Protein AF-A0A858WS01-F1 (afdb_monomer_lite)

Secondary structure (DSSP, 8-state):
--EEEEEEEE-S--EE-TTS-EE--EEEEEEETTT--EEEEEE-PPTT----HHHHHHHHHHHHH-TTT---SEEEE---STT-

pLDDT: mean 93.55, std 10.95, range [38.62, 98.5]

Structure (mmCIF, N/CA/C/O backbone):
data_AF-A0A858WS01-F1
#
_entry.id   AF-A0A858WS01-F1
#
loop_
_atom_site.group_PDB
_atom_site.id
_atom_site.type_symbol
_atom_site.label_atom_id
_atom_site.label_alt_id
_atom_site.label_comp_id
_atom_site.label_asym_id
_atom_site.label_entity_id
_atom_site.label_seq_id
_atom_site.pdbx_PDB_ins_code
_atom_site.Cartn_x
_atom_site.Cartn_y
_atom_site.Cartn_z
_atom_site.occupancy
_atom_site.B_iso_or_equiv
_atom_site.auth_seq_id
_atom_site.auth_comp_id
_atom_site.auth_asym_id
_atom_site.auth_atom_id
_atom_site.pdbx_PDB_model_num
ATOM 1 N N . MET A 1 1 ? 8.356 -2.390 -15.130 1.00 93.00 1 MET A N 1
ATOM 2 C CA . MET A 1 1 ? 8.533 -1.407 -14.043 1.00 93.00 1 MET A CA 1
ATOM 3 C C . MET A 1 1 ? 9.955 -1.532 -13.497 1.00 93.00 1 MET A C 1
ATOM 5 O O . MET A 1 1 ? 10.318 -2.623 -13.072 1.00 93.00 1 MET A O 1
ATOM 9 N N . GLN A 1 2 ? 10.797 -0.496 -13.622 1.00 95.06 2 GLN A N 1
ATOM 10 C CA . GLN A 1 2 ? 12.220 -0.585 -13.232 1.00 95.06 2 GLN A CA 1
ATOM 11 C C . GLN A 1 2 ? 12.415 -0.372 -11.729 1.00 95.06 2 GLN A C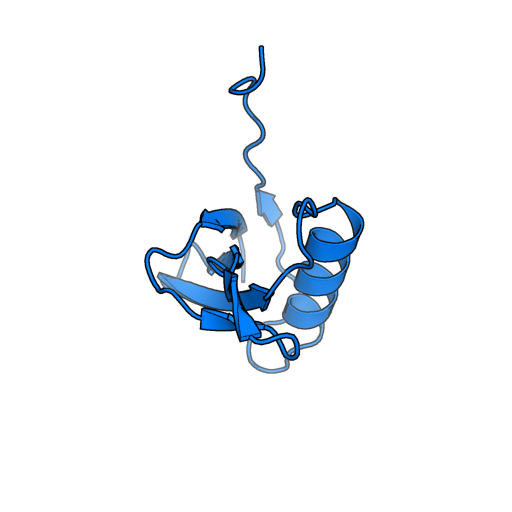 1
ATOM 13 O O . GLN A 1 2 ? 13.002 -1.228 -11.080 1.00 95.06 2 GLN A O 1
ATOM 18 N N . LEU A 1 3 ? 11.883 0.719 -11.182 1.00 97.94 3 LEU A N 1
ATOM 19 C CA . LEU A 1 3 ? 11.973 1.063 -9.767 1.00 97.94 3 LEU A CA 1
ATOM 20 C C . LEU A 1 3 ? 10.579 1.391 -9.238 1.00 97.94 3 LEU A C 1
ATOM 22 O O . LEU A 1 3 ? 9.866 2.194 -9.841 1.00 97.94 3 LEU A O 1
ATOM 26 N N . VAL A 1 4 ? 10.222 0.781 -8.113 1.00 98.19 4 VAL A N 1
ATOM 27 C CA . VAL A 1 4 ? 9.062 1.180 -7.314 1.00 98.19 4 VAL A CA 1
ATOM 28 C C . VAL A 1 4 ? 9.538 1.755 -5.999 1.00 98.19 4 VAL A C 1
ATOM 30 O O . VAL A 1 4 ? 10.397 1.164 -5.345 1.00 98.19 4 VAL A O 1
ATOM 33 N N . VAL A 1 5 ? 8.945 2.880 -5.621 1.00 98.06 5 VAL A N 1
ATOM 34 C CA . VAL A 1 5 ? 9.086 3.482 -4.296 1.00 98.06 5 VAL A CA 1
ATOM 35 C C . VAL A 1 5 ? 7.845 3.138 -3.482 1.00 98.06 5 VAL A C 1
ATOM 37 O O . VAL A 1 5 ? 6.729 3.268 -3.991 1.00 98.06 5 VAL A O 1
ATOM 40 N N . GLY A 1 6 ? 8.035 2.658 -2.256 1.00 97.44 6 GLY A N 1
ATOM 41 C CA . GLY A 1 6 ? 6.946 2.389 -1.320 1.00 97.44 6 GLY A CA 1
ATOM 42 C C . GLY A 1 6 ? 6.917 3.381 -0.163 1.00 97.44 6 GLY A C 1
ATOM 43 O O . GLY A 1 6 ? 7.975 3.815 0.284 1.00 97.44 6 GLY A O 1
ATOM 44 N N . ASP A 1 7 ? 5.715 3.700 0.317 1.00 96.88 7 ASP A N 1
ATOM 45 C CA . ASP A 1 7 ? 5.487 4.564 1.483 1.00 96.88 7 ASP A CA 1
ATOM 46 C C . ASP A 1 7 ? 4.190 4.178 2.227 1.00 96.88 7 ASP A C 1
ATOM 48 O O . ASP A 1 7 ? 3.302 3.525 1.663 1.00 96.88 7 ASP A O 1
ATOM 52 N N . VAL A 1 8 ? 4.070 4.582 3.494 1.00 95.81 8 VAL A N 1
ATOM 53 C CA . VAL A 1 8 ? 2.862 4.434 4.314 1.00 95.81 8 VAL A CA 1
ATOM 54 C C . VAL A 1 8 ? 2.341 5.809 4.715 1.00 95.81 8 VAL A C 1
ATOM 56 O O . VAL A 1 8 ? 2.915 6.496 5.551 1.00 95.81 8 VAL A O 1
ATOM 59 N N . HIS A 1 9 ? 1.171 6.170 4.198 1.00 94.38 9 HIS A N 1
ATOM 60 C CA . HIS A 1 9 ? 0.595 7.495 4.383 1.00 94.38 9 HIS A CA 1
ATOM 61 C C . HIS A 1 9 ? -0.634 7.485 5.304 1.00 94.38 9 HIS A C 1
ATOM 63 O O . HIS A 1 9 ? -1.455 6.562 5.281 1.00 94.38 9 HIS A O 1
ATOM 69 N N . HIS A 1 10 ? -0.777 8.520 6.134 1.00 94.06 10 HIS A N 1
ATOM 70 C CA . HIS A 1 10 ? -1.995 8.785 6.903 1.00 94.06 10 HIS A CA 1
ATOM 71 C C . HIS A 1 10 ? -2.963 9.593 6.044 1.00 94.06 10 HIS A C 1
ATOM 73 O O . HIS A 1 10 ? -2.607 10.669 5.588 1.00 94.06 10 HIS A O 1
ATOM 79 N N . LEU A 1 11 ? -4.176 9.086 5.817 1.00 95.12 11 LEU A N 1
ATOM 80 C CA . LEU A 1 11 ? -5.168 9.827 5.046 1.00 95.12 11 LEU A CA 1
ATOM 81 C C . LEU A 1 11 ? -5.946 10.784 5.944 1.00 95.12 11 LEU A C 1
ATOM 83 O O . LEU A 1 11 ? -6.539 10.365 6.937 1.00 95.12 11 LEU A O 1
ATOM 87 N N . ASP A 1 12 ? -6.038 12.042 5.524 1.00 94.69 12 ASP A N 1
ATOM 88 C CA . ASP A 1 12 ? -6.825 13.090 6.186 1.00 94.69 12 ASP A CA 1
ATOM 89 C C . ASP A 1 12 ? -8.318 13.014 5.819 1.00 94.69 12 ASP A C 1
ATOM 91 O O . ASP A 1 12 ? -8.968 14.004 5.484 1.00 94.69 12 ASP A O 1
ATOM 95 N N . MET A 1 13 ? -8.877 11.805 5.859 1.00 92.94 13 MET A N 1
ATOM 96 C CA . MET A 1 13 ? -10.293 11.542 5.624 1.00 92.94 13 MET A CA 1
ATOM 97 C C . MET A 1 13 ? -10.827 10.666 6.750 1.00 92.94 13 MET A C 1
ATOM 99 O O . MET A 1 13 ? -10.366 9.542 6.938 1.00 92.94 13 MET A O 1
ATOM 103 N N . VAL A 1 14 ? -11.803 11.180 7.497 1.00 95.31 14 VAL A N 1
ATOM 104 C CA . VAL A 1 14 ? -12.431 10.417 8.577 1.00 95.31 14 VAL A CA 1
ATOM 105 C C . VAL A 1 14 ? -13.374 9.361 8.004 1.00 95.31 14 VAL A C 1
ATOM 107 O O . VAL A 1 14 ? -14.152 9.624 7.088 1.00 95.31 14 VAL A O 1
ATOM 110 N N . MET A 1 15 ? -13.301 8.159 8.562 1.00 96.25 15 MET A N 1
ATOM 111 C CA . MET A 1 15 ? -14.166 7.025 8.258 1.00 96.25 15 MET A CA 1
ATOM 112 C C . MET A 1 15 ? -14.711 6.449 9.563 1.00 96.25 15 MET A C 1
ATOM 114 O O . MET A 1 15 ? -14.058 6.521 10.606 1.00 96.25 15 MET A O 1
ATOM 118 N N . LEU A 1 16 ? -15.896 5.845 9.504 1.00 96.44 16 LEU A N 1
ATOM 119 C CA . LEU A 1 16 ? -16.460 5.111 10.633 1.00 96.44 16 LEU A CA 1
ATOM 120 C C . LEU A 1 16 ? -16.076 3.637 10.532 1.00 96.44 16 LEU A C 1
ATOM 122 O O . LEU A 1 16 ? -16.214 3.021 9.474 1.00 96.44 16 LEU A O 1
ATOM 126 N N . ARG A 1 17 ? -15.609 3.070 11.643 1.00 95.62 17 ARG A N 1
ATOM 127 C CA . ARG A 1 17 ? -15.530 1.617 11.815 1.00 95.62 17 ARG A CA 1
ATOM 128 C C . ARG A 1 17 ? -16.935 1.030 11.957 1.00 95.62 17 ARG A C 1
ATOM 130 O O . ARG A 1 17 ? -17.906 1.752 12.180 1.00 95.62 17 ARG A O 1
ATOM 137 N N . GLU A 1 18 ? -17.030 -0.295 11.897 1.00 94.94 18 GLU A N 1
ATOM 138 C CA . GLU A 1 18 ? -18.296 -1.014 12.104 1.00 94.94 18 GLU A CA 1
ATOM 139 C C . GLU A 1 18 ? -18.929 -0.734 13.479 1.00 94.94 18 GLU A C 1
ATOM 141 O O . GLU A 1 18 ? -20.150 -0.711 13.598 1.00 94.94 18 GLU A O 1
ATOM 146 N N . ASP A 1 19 ? -18.115 -0.457 14.505 1.00 95.31 19 ASP A N 1
ATOM 147 C CA . ASP A 1 19 ? -18.574 -0.084 15.851 1.00 95.31 19 ASP A CA 1
ATOM 148 C C . ASP A 1 19 ? -19.001 1.394 15.981 1.00 95.31 19 ASP A C 1
ATOM 150 O O . ASP A 1 19 ? -19.358 1.846 17.070 1.00 95.31 19 ASP A O 1
ATOM 154 N N . GLY A 1 20 ? -18.956 2.158 14.884 1.00 96.50 20 GLY A N 1
ATOM 155 C CA . GLY A 1 20 ? -19.291 3.580 14.838 1.00 96.50 20 GLY A CA 1
ATOM 156 C C . GLY A 1 20 ? -18.186 4.517 15.331 1.00 96.50 20 GLY A C 1
ATOM 157 O O . GLY A 1 20 ? -18.388 5.729 15.331 1.00 96.50 20 GLY A O 1
ATOM 158 N N . SER A 1 21 ? -17.022 4.006 15.743 1.00 96.38 21 SER A N 1
ATOM 159 C CA . SER A 1 21 ? -15.890 4.854 16.122 1.00 96.38 21 SER A CA 1
ATOM 160 C C . SER A 1 21 ? -15.189 5.460 14.904 1.00 96.38 21 SER A C 1
ATOM 162 O O . SER A 1 21 ? -15.049 4.824 13.858 1.00 96.38 21 SER A O 1
ATOM 164 N N . GLU A 1 22 ? -14.695 6.688 15.057 1.00 96.62 22 GLU A N 1
ATOM 165 C CA . GLU A 1 22 ? -13.930 7.379 14.018 1.00 96.62 22 GLU A CA 1
ATOM 166 C C . GLU A 1 22 ? -12.523 6.795 13.850 1.00 96.62 22 GLU A C 1
ATOM 168 O O . GLU A 1 22 ? -11.850 6.379 14.806 1.00 96.62 22 GLU A O 1
ATOM 173 N N . ALA A 1 23 ? -12.061 6.781 12.605 1.00 96.12 23 ALA A N 1
ATOM 174 C CA . ALA A 1 23 ? -10.736 6.345 12.217 1.00 96.12 23 ALA A CA 1
ATOM 175 C C . ALA A 1 23 ? -10.246 7.110 10.988 1.00 96.12 23 ALA A C 1
ATOM 177 O O . ALA A 1 23 ? -11.027 7.490 10.120 1.00 96.12 23 ALA A O 1
ATOM 178 N N . TRP A 1 24 ? -8.928 7.236 10.886 1.00 96.00 24 TRP A N 1
ATOM 179 C CA . TRP A 1 24 ? -8.245 7.763 9.712 1.00 96.00 24 TRP A CA 1
ATOM 180 C C . TRP A 1 24 ? -7.557 6.594 9.014 1.00 96.00 24 TRP A C 1
ATOM 182 O O . TRP A 1 24 ? -6.641 6.002 9.605 1.00 96.00 24 TRP A O 1
ATOM 192 N N . PRO A 1 25 ? -8.008 6.206 7.808 1.00 96.69 25 PRO A N 1
ATOM 193 C CA . PRO A 1 25 ? -7.403 5.110 7.076 1.00 96.69 25 PRO A CA 1
ATOM 194 C C . PRO A 1 25 ? -5.918 5.359 6.809 1.00 96.69 25 PRO A C 1
ATOM 196 O O . PRO A 1 25 ? -5.439 6.494 6.728 1.00 96.69 25 PRO A O 1
ATOM 199 N N . LYS A 1 26 ? -5.184 4.266 6.641 1.00 97.00 26 LYS A N 1
ATOM 200 C CA . LYS A 1 26 ? -3.791 4.277 6.201 1.00 97.00 26 LYS A CA 1
ATOM 201 C C . LYS A 1 26 ? -3.737 3.834 4.747 1.00 97.00 26 LYS A C 1
ATOM 203 O O . LYS A 1 26 ? -4.488 2.943 4.354 1.00 97.00 26 LYS A O 1
ATOM 208 N N . ALA A 1 27 ? -2.856 4.433 3.961 1.00 97.81 27 ALA A N 1
ATOM 209 C CA . ALA A 1 27 ? -2.584 4.002 2.599 1.00 97.81 27 ALA A CA 1
ATOM 210 C C . ALA A 1 27 ? -1.179 3.408 2.534 1.00 97.81 27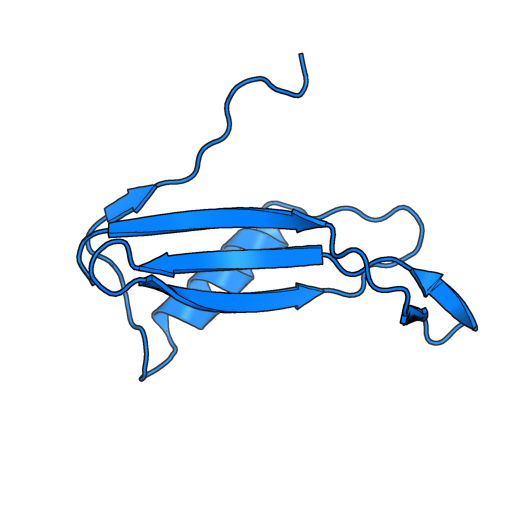 ALA A C 1
ATOM 212 O O . ALA A 1 27 ? -0.217 4.074 2.903 1.00 97.81 27 ALA A O 1
ATOM 213 N N . ILE A 1 28 ? -1.058 2.174 2.052 1.00 98.31 28 ILE A N 1
ATOM 214 C CA . ILE A 1 28 ? 0.231 1.636 1.608 1.00 98.31 28 ILE A CA 1
ATOM 215 C C . ILE A 1 28 ? 0.330 1.949 0.121 1.00 98.31 28 ILE A C 1
ATOM 217 O O . ILE A 1 28 ? -0.498 1.482 -0.669 1.00 98.31 28 ILE A O 1
ATOM 221 N N . ALA A 1 29 ? 1.302 2.778 -0.239 1.00 98.12 29 ALA A N 1
ATOM 222 C CA . ALA A 1 29 ? 1.458 3.326 -1.571 1.00 98.12 29 ALA A CA 1
ATOM 223 C C . ALA A 1 29 ? 2.644 2.698 -2.299 1.00 98.12 29 ALA A C 1
ATOM 225 O O . ALA A 1 29 ? 3.712 2.523 -1.723 1.00 98.12 29 ALA A O 1
ATOM 226 N N . TRP A 1 30 ? 2.455 2.420 -3.587 1.00 98.31 30 TRP A N 1
ATOM 227 C CA . TRP A 1 30 ? 3.502 1.995 -4.508 1.00 98.31 30 TRP A CA 1
ATOM 228 C C . TRP A 1 30 ? 3.526 2.942 -5.699 1.00 98.31 30 TRP A C 1
ATOM 230 O O . TRP A 1 30 ? 2.535 3.034 -6.423 1.00 98.31 30 TRP A O 1
ATOM 240 N N . LEU A 1 31 ? 4.640 3.636 -5.904 1.00 98.25 31 LEU A N 1
ATOM 241 C CA . LEU A 1 31 ? 4.844 4.582 -6.998 1.00 98.25 31 LEU A CA 1
ATOM 242 C C . LEU A 1 31 ? 5.835 4.003 -8.009 1.00 98.25 31 LEU A C 1
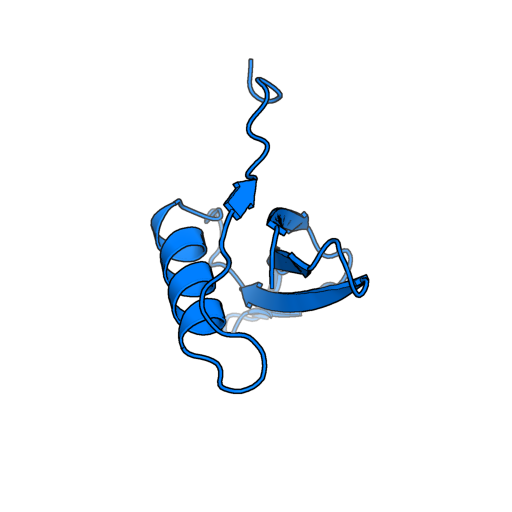ATOM 244 O O . LEU A 1 31 ? 6.984 3.724 -7.666 1.00 98.25 31 LEU A O 1
ATOM 248 N N . ASP A 1 32 ? 5.416 3.856 -9.266 1.00 98.06 32 ASP A N 1
ATOM 249 C CA . ASP A 1 32 ? 6.345 3.574 -10.366 1.00 98.06 32 ASP A CA 1
ATOM 250 C C . ASP A 1 32 ? 7.063 4.862 -10.773 1.00 98.06 32 ASP A C 1
ATOM 252 O O . ASP A 1 32 ? 6.458 5.770 -11.350 1.00 98.06 32 ASP A O 1
ATOM 256 N N . GLN A 1 33 ? 8.368 4.916 -10.523 1.00 97.31 33 GLN A N 1
ATOM 257 C CA . GLN A 1 33 ? 9.166 6.122 -10.730 1.00 97.31 33 GLN A CA 1
ATOM 258 C C . GLN A 1 33 ? 9.247 6.548 -12.208 1.00 97.31 33 GLN A C 1
ATOM 260 O O . GLN A 1 33 ? 9.477 7.719 -12.496 1.00 97.31 33 GLN A O 1
ATOM 265 N N . ALA A 1 34 ? 9.027 5.626 -13.153 1.00 96.88 34 ALA A N 1
ATOM 266 C CA . ALA A 1 34 ? 9.097 5.934 -14.580 1.00 96.88 34 ALA A CA 1
ATOM 267 C C . ALA A 1 34 ? 7.815 6.576 -15.135 1.00 96.88 34 ALA A C 1
ATOM 269 O O . ALA A 1 34 ? 7.873 7.301 -16.126 1.00 96.88 34 ALA A O 1
ATOM 270 N N . THR A 1 35 ? 6.655 6.271 -14.545 1.00 96.38 35 THR A N 1
ATOM 271 C CA . THR A 1 35 ? 5.342 6.638 -15.111 1.00 96.38 35 THR A CA 1
ATOM 272 C C . THR A 1 35 ? 4.479 7.478 -14.176 1.00 96.38 35 THR A C 1
ATOM 274 O O . THR A 1 35 ? 3.435 7.965 -14.600 1.00 96.38 35 THR A O 1
ATOM 277 N N . ASN A 1 36 ? 4.890 7.654 -12.917 1.00 96.25 36 ASN A N 1
ATOM 278 C CA . ASN A 1 36 ? 4.126 8.313 -11.854 1.00 96.25 36 ASN A CA 1
ATOM 279 C C . ASN A 1 36 ? 2.743 7.700 -11.584 1.00 96.25 36 ASN A C 1
ATOM 281 O O . ASN A 1 36 ? 1.917 8.306 -10.901 1.00 96.25 36 ASN A O 1
ATOM 285 N N . ARG A 1 37 ? 2.465 6.491 -12.084 1.00 97.00 37 ARG A N 1
ATOM 286 C CA . ARG A 1 37 ? 1.277 5.754 -11.653 1.00 97.00 37 ARG A CA 1
ATOM 287 C C . ARG A 1 37 ? 1.474 5.304 -10.208 1.00 97.00 37 ARG A C 1
ATOM 289 O O . ARG A 1 37 ? 2.563 4.864 -9.831 1.00 97.00 37 ARG A O 1
ATOM 296 N N . ILE A 1 38 ? 0.399 5.376 -9.436 1.00 97.50 38 ILE A N 1
ATOM 297 C CA . ILE A 1 38 ? 0.379 4.995 -8.028 1.00 97.50 38 ILE A CA 1
ATOM 298 C C . ILE A 1 38 ? -0.672 3.915 -7.796 1.00 97.50 38 ILE A C 1
ATOM 300 O O . ILE A 1 38 ? -1.774 3.975 -8.344 1.00 97.50 38 ILE A O 1
ATOM 304 N N . ARG A 1 39 ? -0.323 2.908 -6.998 1.00 97.44 39 ARG A N 1
ATOM 305 C CA . ARG A 1 39 ? -1.259 1.910 -6.480 1.00 97.44 39 ARG A CA 1
ATOM 306 C C . ARG A 1 39 ? -1.338 2.079 -4.980 1.00 97.44 39 ARG A C 1
ATOM 308 O O . ARG A 1 39 ? -0.309 2.130 -4.315 1.00 97.44 39 ARG A O 1
ATOM 315 N N . LEU A 1 40 ? -2.559 2.129 -4.471 1.00 97.44 40 LEU A N 1
ATOM 316 C CA . LEU A 1 40 ? -2.840 2.265 -3.053 1.00 97.44 40 LEU A CA 1
ATOM 317 C C . LEU A 1 40 ? -3.600 1.031 -2.584 1.00 97.44 40 LEU A C 1
ATOM 319 O O . LEU A 1 40 ? -4.594 0.652 -3.201 1.00 97.44 40 LEU A O 1
ATOM 323 N N . ASP A 1 41 ? -3.168 0.445 -1.476 1.00 97.94 41 ASP A N 1
ATOM 324 C CA . ASP A 1 41 ? -4.064 -0.350 -0.645 1.00 97.94 41 ASP A CA 1
ATOM 325 C C . ASP A 1 41 ? -4.481 0.504 0.550 1.00 97.94 41 ASP A C 1
ATOM 327 O O . ASP A 1 41 ? -3.629 1.022 1.274 1.00 97.94 41 ASP A O 1
ATOM 331 N N . LEU A 1 42 ? -5.791 0.657 0.742 1.00 96.75 42 LEU A N 1
ATOM 332 C CA . LEU A 1 42 ? -6.368 1.416 1.847 1.00 96.75 42 LEU A CA 1
ATOM 333 C C . LEU A 1 42 ? -6.743 0.469 2.983 1.00 96.75 42 LEU A C 1
ATOM 335 O O . LEU A 1 42 ? -7.421 -0.534 2.761 1.00 96.75 42 LEU A O 1
ATOM 339 N N . LEU A 1 43 ? -6.311 0.794 4.197 1.00 96.94 43 LEU A N 1
ATOM 340 C CA . LEU A 1 43 ? -6.548 -0.007 5.389 1.00 96.94 43 LEU A CA 1
ATOM 341 C C . LEU A 1 43 ? -7.258 0.839 6.442 1.00 96.94 43 LEU A C 1
ATOM 343 O O . LEU A 1 43 ? -6.724 1.841 6.923 1.00 96.94 43 LEU A O 1
ATOM 347 N N . LEU A 1 44 ? -8.459 0.406 6.823 1.00 96.88 44 LEU A N 1
ATOM 348 C CA . LEU A 1 44 ? -9.165 0.911 7.993 1.00 96.88 44 LEU A CA 1
ATOM 349 C C . LEU A 1 44 ? -8.791 0.034 9.193 1.00 96.88 44 LEU A C 1
ATOM 351 O O . LEU A 1 44 ? -9.302 -1.071 9.341 1.00 96.88 44 LEU A O 1
ATOM 355 N N . LEU A 1 45 ? -7.853 0.507 10.010 1.00 95.69 45 LEU A N 1
ATOM 356 C CA . LEU A 1 45 ? -7.306 -0.264 11.129 1.00 95.69 45 LEU A CA 1
ATOM 357 C C . LEU A 1 45 ? -8.207 -0.214 12.368 1.00 95.69 45 LEU A C 1
ATOM 359 O O . LEU A 1 45 ? -8.907 0.782 12.608 1.00 95.69 45 LEU A O 1
ATOM 363 N N . GLY A 1 46 ? -8.140 -1.260 13.193 1.00 95.19 46 GLY A N 1
ATOM 364 C CA . GLY A 1 46 ? -8.781 -1.304 14.501 1.00 95.19 46 GLY A CA 1
ATOM 365 C C . GLY A 1 46 ? -8.283 -0.200 15.437 1.00 95.19 46 GLY A C 1
ATOM 366 O O . GLY A 1 46 ? -7.283 0.483 15.192 1.00 95.19 46 GLY A O 1
ATOM 367 N N . LYS A 1 47 ? -9.012 0.031 16.531 1.00 93.75 47 LYS A N 1
ATOM 368 C CA . LYS A 1 47 ? -8.613 1.037 17.521 1.00 93.75 47 LYS A CA 1
ATOM 369 C C . LYS A 1 47 ? -7.288 0.629 18.177 1.00 93.75 47 LYS A C 1
ATOM 371 O O . LYS A 1 47 ? -7.192 -0.448 18.750 1.00 93.75 47 LYS A O 1
ATOM 376 N N . GLY A 1 48 ? -6.296 1.521 18.131 1.00 92.50 48 GLY A N 1
ATOM 377 C CA . GLY A 1 48 ? -4.958 1.282 18.688 1.00 92.50 48 GLY A CA 1
ATOM 378 C C . GLY A 1 48 ? -4.037 0.443 17.797 1.00 92.50 48 GLY A C 1
ATOM 379 O O . GLY A 1 48 ? -2.910 0.166 18.197 1.00 92.50 48 GLY A O 1
ATOM 380 N N . GLU A 1 49 ? -4.483 0.057 16.601 1.00 94.94 49 GLU A N 1
ATOM 381 C CA . GLU A 1 49 ? -3.658 -0.671 15.641 1.00 94.94 49 GLU A CA 1
ATOM 382 C C . GLU A 1 49 ? -2.876 0.281 14.726 1.00 94.94 49 GLU A C 1
ATOM 384 O O . GLU A 1 49 ? -3.347 1.359 14.353 1.00 94.94 49 GLU A O 1
ATOM 389 N N . GLY A 1 50 ? -1.675 -0.148 14.342 1.00 94.38 50 GLY A N 1
ATOM 390 C CA . GLY A 1 50 ? -0.825 0.503 13.348 1.00 94.38 50 GLY A CA 1
ATOM 391 C C . GLY A 1 50 ? -0.532 -0.430 12.175 1.00 94.38 50 GLY A C 1
ATOM 392 O O . GLY A 1 50 ? -0.782 -1.633 12.252 1.00 94.38 50 GLY A O 1
ATOM 393 N N . ILE A 1 51 ? 0.014 0.125 11.091 1.00 95.69 51 ILE A N 1
ATOM 394 C CA . ILE A 1 51 ? 0.521 -0.680 9.974 1.00 95.69 51 ILE A CA 1
ATOM 395 C C . ILE A 1 51 ? 1.709 -1.507 10.460 1.00 95.69 51 ILE A C 1
ATOM 397 O O . ILE A 1 51 ? 2.604 -0.993 11.128 1.00 95.69 51 ILE A O 1
ATOM 401 N N . ARG A 1 52 ? 1.722 -2.792 10.111 1.00 95.50 52 ARG A N 1
ATOM 402 C CA . ARG A 1 52 ? 2.817 -3.715 10.414 1.00 95.50 52 ARG A CA 1
ATOM 403 C C . ARG A 1 52 ? 3.519 -4.119 9.126 1.00 95.50 52 ARG A C 1
ATOM 405 O O . ARG A 1 52 ? 2.939 -4.081 8.041 1.00 95.50 52 ARG A O 1
ATOM 412 N N . ASN A 1 53 ? 4.727 -4.660 9.262 1.00 95.12 53 ASN A N 1
ATOM 413 C CA . ASN A 1 53 ? 5.482 -5.213 8.132 1.00 95.12 53 ASN A CA 1
ATOM 414 C C . ASN A 1 53 ? 4.672 -6.245 7.328 1.00 95.12 53 ASN A C 1
ATOM 416 O O . ASN A 1 53 ? 4.757 -6.273 6.105 1.00 95.12 53 ASN A O 1
ATOM 420 N N . ALA A 1 54 ? 3.849 -7.062 7.995 1.00 97.25 54 ALA A N 1
ATOM 421 C CA . ALA A 1 54 ? 2.989 -8.040 7.328 1.00 97.25 54 ALA A CA 1
ATOM 422 C C . ALA A 1 54 ? 1.968 -7.386 6.379 1.00 97.25 54 ALA A C 1
ATOM 424 O O . ALA A 1 54 ? 1.695 -7.927 5.308 1.00 97.25 54 ALA A O 1
ATOM 425 N N . ASP A 1 55 ? 1.442 -6.215 6.741 1.00 97.81 55 ASP A N 1
ATOM 426 C CA . ASP A 1 55 ? 0.455 -5.495 5.938 1.00 97.81 55 ASP A CA 1
ATOM 427 C C . ASP A 1 55 ? 1.124 -4.896 4.681 1.00 97.81 55 ASP A C 1
ATOM 429 O O . ASP A 1 55 ? 0.588 -5.013 3.574 1.00 97.81 55 ASP A O 1
ATOM 433 N N . VAL A 1 56 ? 2.347 -4.362 4.827 1.00 97.62 56 VAL A N 1
ATOM 434 C CA . VAL A 1 56 ? 3.195 -3.869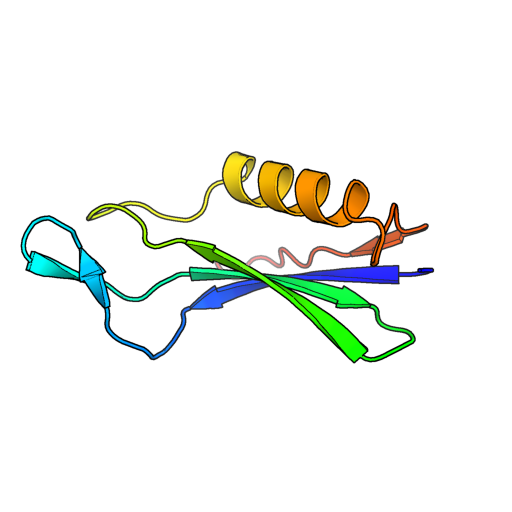 3.719 1.00 97.62 56 VAL A CA 1
ATOM 435 C C . VAL A 1 56 ? 3.590 -4.998 2.770 1.00 97.62 56 VAL A C 1
ATOM 437 O O . VAL A 1 56 ? 3.413 -4.875 1.558 1.00 97.62 56 VAL A O 1
ATOM 440 N N . ILE A 1 57 ? 4.050 -6.134 3.299 1.00 98.00 57 ILE A N 1
ATOM 441 C CA . ILE A 1 57 ? 4.406 -7.313 2.496 1.00 98.00 57 ILE A CA 1
ATOM 442 C C . ILE A 1 57 ? 3.187 -7.822 1.722 1.00 98.00 57 ILE A C 1
ATOM 444 O O . ILE A 1 57 ? 3.285 -8.088 0.525 1.00 98.00 57 ILE A O 1
ATOM 448 N N . ALA A 1 58 ? 2.022 -7.919 2.369 1.00 98.50 58 ALA A N 1
ATOM 449 C CA . ALA A 1 58 ? 0.796 -8.343 1.700 1.00 98.50 58 ALA A CA 1
ATOM 450 C C . ALA A 1 58 ? 0.393 -7.375 0.575 1.00 98.50 58 ALA A C 1
ATOM 452 O O . ALA A 1 58 ? -0.042 -7.812 -0.491 1.00 98.50 58 ALA A O 1
ATOM 453 N N . SER A 1 59 ? 0.569 -6.068 0.786 1.00 98.50 59 SER A N 1
ATOM 454 C CA . SER A 1 59 ? 0.335 -5.050 -0.240 1.00 98.50 59 SER A CA 1
ATOM 455 C C . SER A 1 59 ? 1.289 -5.174 -1.425 1.00 98.50 59 SER A C 1
ATOM 457 O O . SER A 1 59 ? 0.849 -5.136 -2.578 1.00 98.50 59 SER A O 1
ATOM 459 N N . PHE A 1 60 ? 2.574 -5.404 -1.153 1.00 98.25 60 PHE A N 1
ATOM 460 C CA . PHE A 1 60 ? 3.576 -5.630 -2.187 1.00 98.25 60 PHE A CA 1
ATOM 461 C C . PHE A 1 60 ? 3.235 -6.870 -3.016 1.00 98.25 60 PHE A C 1
ATOM 463 O O . PHE A 1 60 ? 3.201 -6.797 -4.242 1.00 98.25 60 PHE A O 1
ATOM 470 N N . ILE A 1 61 ? 2.879 -7.986 -2.368 1.00 98.50 61 ILE A N 1
ATOM 471 C CA . ILE A 1 61 ? 2.451 -9.209 -3.059 1.00 98.50 61 ILE A CA 1
ATOM 472 C C . ILE A 1 61 ? 1.277 -8.909 -3.999 1.00 98.50 61 ILE A C 1
ATOM 474 O O . ILE A 1 61 ? 1.356 -9.247 -5.180 1.00 98.50 61 ILE A O 1
ATOM 478 N N . ARG A 1 62 ? 0.237 -8.202 -3.530 1.00 98.50 62 ARG A N 1
ATOM 479 C CA . ARG A 1 62 ? -0.898 -7.810 -4.383 1.00 98.50 62 ARG A CA 1
ATOM 480 C C . ARG A 1 62 ? -0.467 -6.973 -5.586 1.00 98.50 62 ARG A C 1
ATOM 482 O O . ARG A 1 62 ? -0.905 -7.266 -6.691 1.00 98.50 62 ARG A O 1
ATOM 489 N N . MET A 1 63 ? 0.410 -5.982 -5.405 1.00 98.25 63 MET A N 1
ATOM 490 C CA . MET A 1 63 ? 0.954 -5.194 -6.521 1.00 98.25 63 MET A CA 1
ATOM 491 C C . MET A 1 63 ? 1.688 -6.087 -7.534 1.00 98.25 63 MET A C 1
ATOM 493 O O . MET A 1 63 ? 1.472 -5.965 -8.736 1.00 98.25 63 MET A O 1
ATOM 497 N N . THR A 1 64 ? 2.537 -7.004 -7.065 1.00 98.12 64 THR A N 1
ATOM 498 C CA . THR A 1 64 ? 3.315 -7.882 -7.956 1.00 98.12 64 THR A CA 1
ATOM 499 C C . THR A 1 64 ? 2.466 -8.900 -8.718 1.00 98.12 64 THR A C 1
ATOM 501 O O . THR A 1 64 ? 2.870 -9.336 -9.795 1.00 98.12 64 THR A O 1
ATOM 504 N N . GLN A 1 65 ? 1.299 -9.264 -8.181 1.00 98.00 65 GLN A N 1
ATOM 505 C CA . GLN A 1 65 ? 0.343 -10.185 -8.801 1.00 98.00 65 GLN A CA 1
ATOM 506 C C . GLN A 1 65 ? -0.695 -9.479 -9.686 1.00 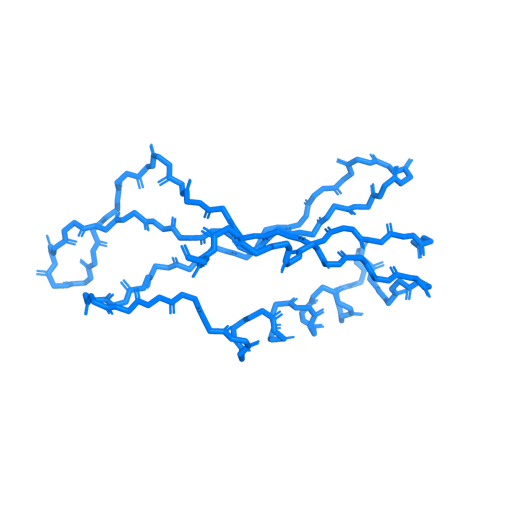98.00 65 GLN A C 1
ATOM 508 O O . GLN A 1 65 ? -1.398 -10.142 -10.447 1.00 98.00 65 GLN A O 1
ATOM 513 N N . ASP A 1 66 ? -0.802 -8.153 -9.602 1.00 96.94 66 ASP A N 1
ATOM 514 C CA . ASP A 1 66 ? -1.737 -7.364 -10.399 1.00 96.94 66 ASP A CA 1
ATOM 515 C C . ASP A 1 66 ? -1.279 -7.321 -11.876 1.00 96.94 66 ASP A C 1
ATOM 517 O O . ASP A 1 66 ? -0.164 -6.858 -12.153 1.00 96.94 66 ASP A O 1
ATOM 521 N N . PRO A 1 67 ? -2.115 -7.763 -12.841 1.00 95.88 67 PRO A N 1
ATOM 522 C CA . PRO A 1 67 ? -1.782 -7.763 -14.268 1.00 95.88 67 PRO A CA 1
ATOM 523 C C . PRO A 1 67 ? -1.452 -6.383 -14.845 1.00 95.88 67 PRO A C 1
ATOM 525 O O . PRO A 1 67 ? -0.745 -6.292 -15.848 1.00 95.88 67 PRO A O 1
ATOM 528 N N . ALA A 1 68 ? -1.954 -5.305 -14.237 1.00 95.06 68 ALA A N 1
ATOM 529 C CA . ALA A 1 68 ? -1.631 -3.945 -14.641 1.00 95.06 68 ALA A CA 1
ATOM 530 C C . ALA A 1 68 ? -0.273 -3.479 -14.092 1.00 95.06 68 ALA A C 1
ATOM 532 O O . ALA A 1 68 ? 0.272 -2.499 -14.600 1.00 95.06 68 ALA A O 1
ATOM 533 N N . TRP A 1 69 ? 0.297 -4.152 -13.085 1.00 95.31 69 TRP A N 1
ATOM 534 C CA . TRP A 1 69 ? 1.542 -3.762 -12.418 1.00 95.31 69 TRP A CA 1
ATOM 535 C C . TRP A 1 69 ? 2.693 -4.740 -12.661 1.00 95.31 69 TRP A C 1
ATOM 537 O O . TRP A 1 69 ? 3.575 -4.434 -13.471 1.00 95.31 69 TRP A O 1
ATOM 547 N N . GLY A 1 70 ? 2.693 -5.880 -11.963 1.00 95.69 70 GLY A N 1
ATOM 548 C CA . GLY A 1 70 ? 3.749 -6.893 -12.004 1.00 95.69 70 GLY A CA 1
ATOM 549 C C . GLY A 1 70 ? 4.947 -6.633 -11.074 1.00 95.69 70 GLY A C 1
ATOM 550 O O . GLY A 1 70 ? 5.002 -5.652 -10.331 1.00 95.69 70 GLY A O 1
ATOM 551 N N . MET A 1 71 ? 5.932 -7.537 -11.117 1.00 97.44 71 MET A N 1
ATOM 552 C CA . MET A 1 71 ? 7.153 -7.471 -10.300 1.00 97.44 71 MET A CA 1
ATOM 553 C C . MET A 1 71 ? 8.116 -6.366 -10.787 1.00 97.44 71 MET A C 1
ATOM 555 O O . MET A 1 71 ? 8.505 -6.379 -11.961 1.00 97.44 71 MET A O 1
ATOM 559 N N . PRO A 1 72 ? 8.546 -5.423 -9.925 1.00 97.50 72 PRO A N 1
ATOM 560 C CA . PRO A 1 72 ? 9.571 -4.450 -10.288 1.00 97.50 72 PRO A CA 1
ATOM 561 C C . PRO A 1 72 ? 10.978 -5.054 -10.291 1.00 97.50 72 PRO A C 1
ATOM 563 O O . PRO A 1 72 ? 11.256 -6.026 -9.591 1.00 97.50 72 PRO A O 1
ATOM 566 N N . ARG A 1 73 ? 11.899 -4.434 -11.039 1.00 98.00 73 ARG A N 1
ATOM 567 C CA . ARG A 1 73 ? 13.325 -4.805 -11.006 1.00 98.00 73 ARG A CA 1
ATOM 568 C C . ARG A 1 73 ? 14.030 -4.326 -9.730 1.00 98.00 73 ARG A C 1
ATOM 570 O O . ARG A 1 73 ? 14.962 -4.980 -9.276 1.00 98.00 73 ARG A O 1
ATOM 577 N N . GLY A 1 74 ? 13.597 -3.199 -9.175 1.00 98.00 74 GLY A N 1
ATOM 578 C CA . GLY A 1 74 ? 14.111 -2.609 -7.947 1.00 98.00 74 GLY A CA 1
ATOM 579 C C . GLY A 1 74 ? 12.977 -2.113 -7.057 1.00 98.00 74 GLY A C 1
ATOM 580 O O . GLY A 1 74 ? 11.970 -1.595 -7.543 1.00 98.00 74 GLY A O 1
ATOM 581 N N . LEU A 1 75 ? 13.164 -2.276 -5.753 1.00 97.38 75 LEU A N 1
ATOM 582 C CA . LEU A 1 75 ? 12.271 -1.792 -4.711 1.00 97.38 75 LEU A CA 1
ATOM 583 C C . LEU A 1 75 ? 13.060 -0.843 -3.812 1.00 97.38 75 LEU A C 1
ATOM 585 O O . LEU A 1 75 ? 14.124 -1.218 -3.321 1.00 97.38 75 LEU A O 1
ATOM 589 N N . TYR A 1 76 ? 12.535 0.358 -3.605 1.00 96.81 76 TYR A N 1
ATOM 590 C CA . TYR A 1 76 ? 13.048 1.313 -2.635 1.00 96.81 76 TYR A CA 1
ATOM 591 C C . TYR A 1 76 ? 11.990 1.550 -1.560 1.00 96.81 76 TYR A C 1
ATOM 593 O O . TYR A 1 76 ? 10.849 1.899 -1.862 1.00 96.81 76 TYR A O 1
ATOM 601 N N . LEU A 1 77 ? 12.385 1.316 -0.315 1.00 94.19 77 LEU A N 1
ATOM 602 C CA . LEU A 1 77 ? 11.621 1.631 0.880 1.00 94.19 77 LEU A CA 1
ATOM 603 C C . LEU A 1 77 ? 12.516 2.524 1.718 1.00 94.19 77 LEU A C 1
ATOM 605 O O . LEU A 1 77 ? 13.597 2.084 2.121 1.00 94.19 77 LEU A O 1
ATOM 609 N N . ASP A 1 78 ? 12.086 3.760 1.926 1.00 86.69 78 ASP A N 1
ATOM 610 C CA . ASP A 1 78 ? 12.752 4.621 2.884 1.00 86.69 78 ASP A CA 1
ATOM 611 C C . ASP A 1 78 ? 12.269 4.257 4.287 1.00 86.69 78 ASP A C 1
ATOM 613 O O . ASP A 1 78 ? 11.082 4.046 4.526 1.00 86.69 78 ASP A O 1
ATOM 617 N N . ASN A 1 79 ? 13.221 4.102 5.193 1.00 74.44 79 ASN A N 1
ATOM 618 C CA . ASN A 1 79 ? 12.966 3.797 6.590 1.00 74.44 79 ASN A CA 1
ATOM 619 C C . ASN A 1 79 ? 13.995 4.531 7.457 1.00 74.44 79 ASN A C 1
ATOM 621 O O . ASN A 1 79 ? 14.471 3.970 8.452 1.00 74.44 79 ASN A O 1
ATOM 625 N N . GLU A 1 80 ? 14.398 5.741 7.038 1.00 63.06 80 GLU A N 1
ATOM 626 C CA . GLU A 1 80 ? 15.205 6.639 7.863 1.00 63.06 80 GLU A CA 1
ATOM 627 C C . GLU A 1 80 ? 14.646 6.745 9.293 1.00 63.06 80 GLU A C 1
ATOM 629 O O . GLU A 1 80 ? 13.479 6.465 9.576 1.00 63.06 80 GLU A O 1
ATOM 634 N N . SER A 1 81 ? 15.535 7.082 10.230 1.00 57.62 81 SER A N 1
ATOM 635 C CA . SER A 1 81 ? 15.355 6.979 11.681 1.00 57.62 81 SER A CA 1
ATOM 636 C C . SER A 1 81 ? 14.375 7.997 12.280 1.00 57.62 81 SER A C 1
ATOM 638 O O . SER A 1 81 ? 14.627 8.513 13.367 1.00 57.62 81 SER A O 1
ATOM 640 N N . GLU A 1 82 ? 13.254 8.289 11.621 1.00 54.22 82 GLU A N 1
ATOM 641 C CA . GLU A 1 82 ? 12.231 9.236 12.092 1.00 54.22 82 GLU A CA 1
ATOM 642 C C . GLU A 1 82 ? 11.531 8.801 13.399 1.00 54.22 82 GLU A C 1
ATOM 644 O O . GLU A 1 82 ? 10.691 9.522 13.931 1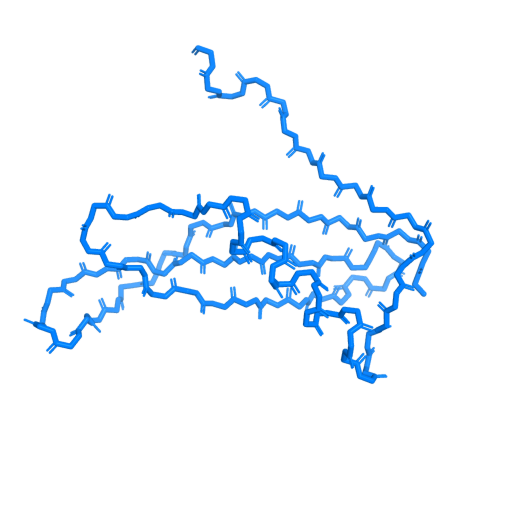.00 54.22 82 GLU A O 1
ATOM 649 N N . TYR A 1 83 ? 11.917 7.652 13.964 1.00 48.62 83 TYR A N 1
ATOM 650 C CA . TYR A 1 83 ? 11.455 7.139 15.256 1.00 48.62 83 TYR A CA 1
ATOM 651 C C . TYR A 1 83 ? 12.572 7.007 16.311 1.00 48.62 83 TYR A C 1
ATOM 653 O O . TYR A 1 83 ? 12.458 6.172 17.212 1.00 48.62 83 TYR A O 1
ATOM 661 N N . GLY A 1 84 ? 13.665 7.770 16.171 1.00 38.62 84 GLY A N 1
ATOM 662 C CA . GLY A 1 84 ? 14.702 7.929 17.203 1.00 38.62 84 GLY A CA 1
ATOM 663 C C . GLY A 1 84 ? 14.230 8.713 18.423 1.00 38.62 84 GLY A C 1
ATOM 664 O O . GLY A 1 84 ? 13.475 9.693 18.242 1.00 38.62 84 GLY A O 1
#

Radius of gyration: 14.17 Å; chains: 1; bounding box: 35×23×34 Å

Sequence (84 aa):
MQLVVGDVHHLDMVMLREDGSEAWPKAIAWLDQATNRIRLDLLLLGKGEGIRNADVIASFIRMTQDPAWGMPRGLYLDNESEYG

Foldseek 3Di:
DAEKEWDKDWAPDWDADPVRDIFTWIWTWIADPVPRDIDTDIDGDDVPDDDDPVNNVVVLVCQQPDPVHHDYNYYDYDDPPPPD